Protein AF-A0A420YHN0-F1 (afdb_monomer)

Mean predicted aligned error: 6.73 Å

Solvent-accessible surface area (backbone atoms only — not comparable to full-atom values): 4414 Å² total; per-residue (Å²): 128,86,57,69,68,59,53,53,51,52,51,52,53,52,52,52,51,55,52,43,51,52,32,56,77,68,64,66,80,59,52,70,69,57,48,53,51,52,50,53,44,42,77,74,68,46,59,66,69,63,50,51,51,53,54,51,50,57,52,50,51,54,55,51,56,56,60,69,70,50,80,79,82,124

Structure (mmCIF, N/CA/C/O backbone):
data_AF-A0A420YHN0-F1
#
_entry.id   AF-A0A420YHN0-F1
#
loop_
_atom_site.group_PDB
_atom_site.id
_atom_site.type_symbol
_atom_site.label_atom_id
_atom_site.label_alt_id
_atom_site.label_comp_id
_atom_site.label_asym_id
_atom_site.label_entity_id
_atom_site.label_seq_id
_atom_site.pdbx_PDB_ins_code
_atom_site.Cartn_x
_atom_site.Cartn_y
_atom_site.Cartn_z
_atom_site.occupancy
_atom_site.B_iso_or_equiv
_atom_site.auth_seq_id
_atom_site.auth_comp_id
_atom_site.auth_asym_id
_atom_site.auth_atom_id
_atom_site.pdbx_PDB_model_num
ATOM 1 N N . MET A 1 1 ? 25.665 -12.706 -17.603 1.00 61.03 1 MET A N 1
ATOM 2 C CA . MET A 1 1 ? 24.405 -11.977 -17.835 1.00 61.03 1 MET A CA 1
ATOM 3 C C . MET A 1 1 ? 23.898 -11.536 -16.478 1.00 61.03 1 MET A C 1
ATOM 5 O O . MET A 1 1 ? 23.947 -12.375 -15.582 1.00 61.03 1 MET A O 1
ATOM 9 N N . PRO A 1 2 ? 23.524 -10.263 -16.274 1.00 67.50 2 PRO A N 1
ATOM 10 C CA . PRO A 1 2 ? 22.776 -9.898 -15.077 1.00 67.50 2 PRO A CA 1
ATOM 11 C C . PRO A 1 2 ? 21.513 -10.767 -15.001 1.00 67.50 2 PRO A C 1
ATOM 13 O O . PRO A 1 2 ? 20.929 -11.126 -16.022 1.00 67.50 2 PRO A O 1
ATOM 16 N N . ASP A 1 3 ? 21.183 -11.210 -13.794 1.00 86.62 3 ASP A N 1
ATOM 17 C CA . ASP A 1 3 ? 20.055 -12.098 -13.541 1.00 86.62 3 ASP A CA 1
ATOM 18 C C . ASP A 1 3 ? 18.767 -11.260 -13.612 1.00 86.62 3 ASP A C 1
ATOM 20 O O . ASP A 1 3 ? 18.540 -10.408 -12.751 1.00 86.62 3 ASP A O 1
ATOM 24 N N . GLU A 1 4 ? 17.933 -11.458 -14.640 1.00 87.62 4 GLU A N 1
ATOM 25 C CA . GLU A 1 4 ? 16.687 -10.696 -14.870 1.00 87.62 4 GLU A CA 1
ATOM 26 C C . GLU A 1 4 ? 15.772 -10.665 -13.631 1.00 87.62 4 GLU A C 1
ATOM 28 O O . GLU A 1 4 ? 14.998 -9.726 -13.414 1.00 87.62 4 GLU A O 1
ATOM 33 N N . ARG A 1 5 ? 15.854 -11.694 -12.777 1.00 86.88 5 ARG A N 1
ATOM 34 C CA . ARG A 1 5 ? 15.114 -11.750 -11.514 1.00 86.88 5 ARG A CA 1
ATOM 35 C C . ARG A 1 5 ? 15.598 -10.687 -10.530 1.00 86.88 5 ARG A C 1
ATOM 37 O O . ARG A 1 5 ? 14.775 -10.072 -9.855 1.00 86.88 5 ARG A O 1
ATOM 44 N N . SER A 1 6 ? 16.908 -10.460 -10.470 1.00 91.25 6 SER A N 1
ATOM 45 C CA . SER A 1 6 ? 17.523 -9.429 -9.631 1.00 91.25 6 SER A CA 1
ATOM 46 C C . SER A 1 6 ? 17.119 -8.026 -10.085 1.00 91.25 6 SER A C 1
ATOM 48 O O . SER A 1 6 ? 16.866 -7.163 -9.247 1.00 91.25 6 SER A O 1
ATOM 50 N N . GLU A 1 7 ? 17.015 -7.796 -11.394 1.00 92.31 7 GLU A N 1
ATOM 51 C CA . GLU A 1 7 ? 16.604 -6.503 -11.956 1.00 92.31 7 GLU A CA 1
ATOM 52 C C . GLU A 1 7 ? 15.139 -6.189 -11.630 1.00 92.31 7 GLU A C 1
ATOM 54 O O . GLU A 1 7 ? 14.827 -5.096 -11.154 1.00 92.31 7 GLU A O 1
ATOM 59 N N . LYS A 1 8 ? 14.241 -7.174 -11.783 1.00 90.31 8 LYS A N 1
ATOM 60 C CA . LYS A 1 8 ? 12.831 -7.039 -11.375 1.00 90.31 8 LYS A CA 1
ATOM 61 C C . LYS A 1 8 ? 12.692 -6.755 -9.882 1.00 90.31 8 LYS A C 1
ATOM 63 O O . LYS A 1 8 ? 11.863 -5.941 -9.483 1.00 90.31 8 LYS A O 1
ATOM 68 N N . GLN A 1 9 ? 13.509 -7.407 -9.057 1.00 91.56 9 GLN A N 1
ATOM 69 C CA . GLN A 1 9 ? 13.485 -7.212 -7.611 1.00 91.56 9 GLN A CA 1
ATOM 70 C C . GLN A 1 9 ? 13.974 -5.809 -7.217 1.00 91.56 9 GLN A C 1
ATOM 72 O O . GLN A 1 9 ? 13.362 -5.169 -6.362 1.00 91.56 9 GLN A O 1
ATOM 77 N N . ALA A 1 10 ? 15.012 -5.299 -7.884 1.00 93.88 10 ALA A N 1
ATOM 78 C CA . ALA A 1 10 ? 15.485 -3.929 -7.701 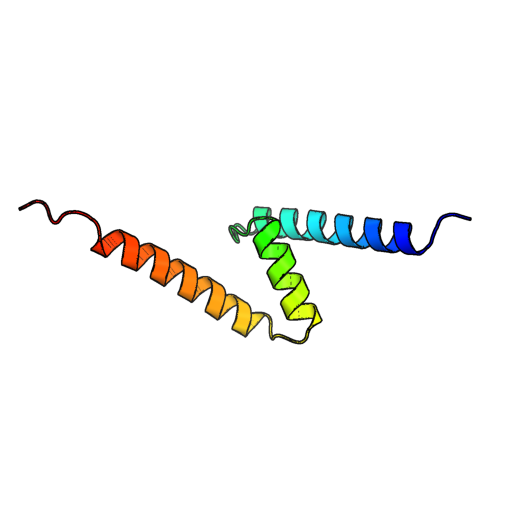1.00 93.88 10 ALA A CA 1
ATOM 79 C C . ALA A 1 10 ? 14.430 -2.893 -8.130 1.00 93.88 10 ALA A C 1
ATOM 81 O O . ALA A 1 10 ? 14.169 -1.944 -7.391 1.00 93.88 10 ALA A O 1
ATOM 82 N N . ALA A 1 11 ? 13.767 -3.108 -9.270 1.00 93.75 11 ALA A N 1
ATOM 83 C CA . ALA A 1 11 ? 12.702 -2.229 -9.748 1.00 93.75 11 ALA A CA 1
ATOM 84 C C . ALA A 1 1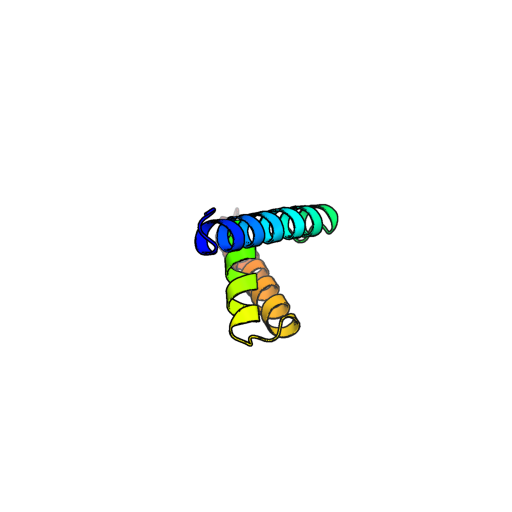1 ? 11.504 -2.185 -8.782 1.00 93.75 11 ALA A C 1
ATOM 86 O O . ALA A 1 11 ? 10.995 -1.106 -8.478 1.00 93.75 11 ALA A O 1
ATOM 87 N N . ALA A 1 12 ? 11.085 -3.337 -8.247 1.00 91.25 12 ALA A N 1
ATOM 88 C CA . ALA A 1 12 ? 10.011 -3.407 -7.256 1.00 91.25 12 ALA A CA 1
ATOM 89 C C . ALA A 1 12 ? 10.373 -2.652 -5.967 1.00 91.25 12 ALA A C 1
ATOM 91 O O . ALA A 1 12 ? 9.559 -1.900 -5.433 1.00 91.25 12 ALA A O 1
ATOM 92 N N . GLN A 1 13 ? 11.613 -2.803 -5.494 1.00 92.44 13 GLN A N 1
ATOM 93 C CA . GLN A 1 13 ? 12.101 -2.080 -4.323 1.00 92.44 13 GLN A CA 1
ATOM 94 C C . GLN A 1 13 ? 12.060 -0.561 -4.548 1.00 92.44 13 GLN A C 1
ATOM 96 O O . GLN A 1 13 ? 11.549 0.169 -3.698 1.00 92.44 13 GLN A O 1
ATOM 101 N N . GLN A 1 14 ? 12.528 -0.106 -5.713 1.00 95.56 14 GLN A N 1
ATOM 102 C CA . GLN A 1 14 ? 12.532 1.306 -6.085 1.00 95.56 14 GLN A CA 1
ATOM 103 C C . GLN A 1 14 ? 11.110 1.873 -6.211 1.00 95.56 14 GLN A C 1
ATOM 105 O O . GLN A 1 14 ? 10.852 2.992 -5.770 1.00 95.56 14 GLN A O 1
ATOM 110 N N . ALA A 1 15 ? 10.167 1.098 -6.754 1.00 94.25 15 ALA A N 1
ATOM 111 C CA . ALA A 1 15 ? 8.763 1.493 -6.819 1.00 94.25 15 ALA A CA 1
ATOM 112 C C . ALA A 1 15 ? 8.170 1.713 -5.418 1.00 94.25 15 ALA A C 1
ATOM 114 O O . ALA A 1 15 ? 7.490 2.714 -5.189 1.00 94.25 15 ALA A O 1
ATOM 115 N N . VAL A 1 16 ? 8.466 0.824 -4.462 1.00 95.19 16 VAL A N 1
ATOM 116 C CA . VAL A 1 16 ? 8.019 0.976 -3.066 1.00 95.19 16 VAL A CA 1
ATOM 117 C C . VAL A 1 16 ? 8.624 2.224 -2.419 1.00 95.19 16 VAL A C 1
ATOM 119 O O . VAL A 1 16 ? 7.914 2.924 -1.699 1.00 95.19 16 VAL A O 1
ATOM 122 N N . ASP A 1 17 ? 9.897 2.529 -2.680 1.00 95.81 17 ASP A N 1
ATOM 123 C CA . ASP A 1 17 ? 10.550 3.732 -2.144 1.00 95.81 17 ASP A CA 1
ATOM 124 C C . ASP A 1 17 ? 9.903 5.020 -2.662 1.00 95.81 17 ASP A C 1
ATOM 126 O O . ASP A 1 17 ? 9.539 5.887 -1.866 1.00 95.81 17 ASP A O 1
ATOM 130 N N . ILE A 1 18 ? 9.664 5.103 -3.974 1.00 96.88 18 ILE A N 1
ATOM 131 C CA . ILE A 1 18 ? 8.988 6.251 -4.596 1.00 96.88 18 ILE A CA 1
ATOM 132 C C . ILE A 1 18 ? 7.572 6.412 -4.027 1.00 96.88 18 ILE A C 1
ATOM 134 O O . ILE A 1 18 ? 7.166 7.508 -3.643 1.00 96.88 18 ILE A O 1
ATOM 138 N N . LEU A 1 19 ? 6.809 5.319 -3.928 1.00 96.88 19 LEU A N 1
ATOM 139 C CA . LEU A 1 19 ? 5.447 5.362 -3.388 1.00 96.88 19 LEU A CA 1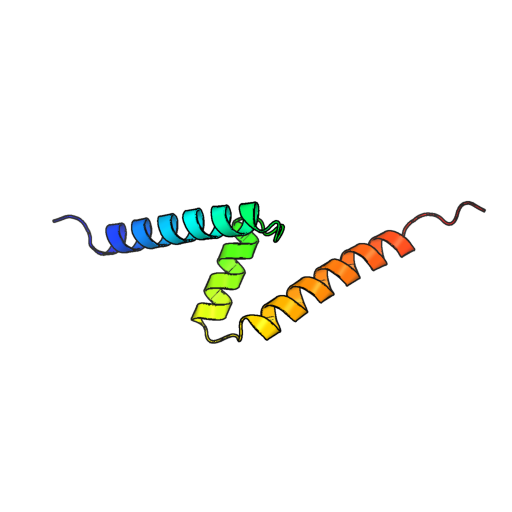
ATOM 140 C C . LEU A 1 19 ? 5.421 5.764 -1.905 1.00 96.88 19 LEU A C 1
ATOM 142 O O . LEU A 1 19 ? 4.491 6.447 -1.469 1.00 96.88 19 LEU A O 1
ATOM 146 N N . HIS A 1 20 ? 6.433 5.380 -1.126 1.00 96.81 20 HIS A N 1
ATOM 147 C CA . HIS A 1 20 ? 6.552 5.776 0.276 1.00 96.81 20 HIS A CA 1
ATOM 148 C C . HIS A 1 20 ? 6.869 7.269 0.427 1.00 96.81 20 HIS A C 1
ATOM 150 O O . HIS A 1 20 ? 6.304 7.940 1.297 1.00 96.81 20 HIS A O 1
ATOM 156 N N . GLU A 1 21 ? 7.718 7.812 -0.442 1.00 97.44 21 GLU A N 1
ATOM 157 C CA . GLU A 1 21 ? 7.993 9.248 -0.490 1.00 97.44 21 GLU A CA 1
ATOM 158 C C . GLU A 1 21 ? 6.725 10.042 -0.848 1.00 97.44 21 GLU A C 1
ATOM 160 O O . GLU A 1 21 ? 6.364 10.982 -0.136 1.00 97.44 21 GLU A O 1
ATOM 165 N N . ILE A 1 22 ? 5.966 9.592 -1.854 1.00 97.50 22 ILE A N 1
ATOM 166 C CA . ILE A 1 22 ? 4.664 10.181 -2.216 1.00 97.50 22 ILE A CA 1
ATOM 167 C C . ILE A 1 22 ? 3.686 10.136 -1.030 1.00 97.50 22 ILE A C 1
ATOM 169 O O . ILE A 1 22 ? 3.071 11.150 -0.698 1.00 97.50 22 ILE A O 1
ATOM 173 N N . SER A 1 23 ? 3.563 8.987 -0.357 1.00 96.38 23 SER A N 1
ATOM 174 C CA . SER A 1 23 ? 2.726 8.819 0.845 1.00 96.38 23 SER A CA 1
ATOM 175 C C . SER A 1 23 ? 3.107 9.801 1.960 1.00 96.38 23 SER A C 1
ATOM 177 O O . SER A 1 23 ? 2.232 10.342 2.643 1.00 96.38 23 SER A O 1
ATOM 179 N N . THR A 1 24 ? 4.406 10.058 2.125 1.00 96.38 24 THR A N 1
ATOM 180 C CA . THR A 1 24 ? 4.931 11.002 3.118 1.00 96.38 24 THR A CA 1
ATOM 181 C C . THR A 1 24 ? 4.558 12.439 2.757 1.00 96.38 24 THR A C 1
ATOM 183 O O . THR A 1 24 ? 4.013 13.151 3.596 1.00 96.38 24 THR A O 1
ATOM 186 N N . ILE A 1 25 ? 4.767 12.847 1.500 1.00 97.81 25 ILE A N 1
ATOM 187 C CA . ILE A 1 25 ? 4.407 14.184 0.995 1.00 97.81 25 ILE A CA 1
ATOM 188 C C . ILE A 1 25 ? 2.905 14.451 1.163 1.00 97.81 25 ILE A C 1
ATOM 190 O O . ILE A 1 25 ? 2.500 15.541 1.567 1.00 97.81 25 ILE A O 1
ATOM 194 N N . LEU A 1 26 ? 2.074 13.444 0.889 1.00 97.12 26 LEU A N 1
ATOM 195 C CA . LEU A 1 26 ? 0.618 13.530 1.008 1.00 97.12 26 LEU A CA 1
ATOM 196 C C . LEU A 1 26 ? 0.101 13.324 2.439 1.00 97.12 26 LEU A C 1
ATOM 198 O O . LEU A 1 26 ? -1.112 13.324 2.647 1.00 97.12 26 LEU A O 1
ATOM 202 N N . ASN A 1 27 ? 0.987 13.144 3.424 1.00 94.31 27 ASN A N 1
ATOM 203 C CA . ASN A 1 27 ? 0.633 12.865 4.816 1.00 94.31 27 ASN A CA 1
ATOM 204 C C . ASN A 1 27 ? -0.381 11.712 4.960 1.00 94.31 27 ASN A C 1
ATOM 206 O O . ASN A 1 27 ? -1.300 11.758 5.776 1.00 94.31 27 ASN A O 1
ATOM 210 N N . CYS A 1 28 ? -0.229 10.637 4.180 1.00 93.88 28 CYS A N 1
ATOM 211 C CA . CYS A 1 28 ? -1.095 9.458 4.304 1.00 93.88 28 CYS A CA 1
ATOM 212 C C . CYS A 1 28 ? -0.819 8.662 5.595 1.00 93.88 28 CYS A C 1
ATOM 214 O O . CYS A 1 28 ? -1.620 7.810 5.998 1.00 93.88 28 CYS A O 1
ATOM 216 N N . HIS A 1 29 ? 0.311 8.939 6.258 1.00 92.44 29 HIS A N 1
ATOM 217 C CA . HIS A 1 29 ? 0.770 8.260 7.471 1.00 92.44 29 HIS A CA 1
ATOM 218 C C . HIS A 1 29 ? 0.836 6.733 7.300 1.00 92.44 29 HIS A C 1
ATOM 220 O O . H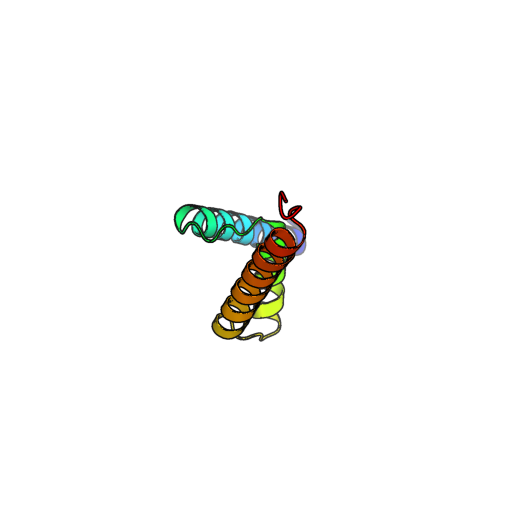IS A 1 29 ? 0.431 5.987 8.189 1.00 92.44 29 HIS A O 1
ATOM 226 N N . LEU A 1 30 ? 1.262 6.246 6.132 1.00 93.00 30 LEU A N 1
ATOM 227 C CA . LEU A 1 30 ? 1.482 4.820 5.884 1.00 93.00 30 LEU A CA 1
ATOM 228 C C . LEU A 1 30 ? 2.969 4.512 6.028 1.00 93.00 30 LEU A C 1
ATOM 230 O O . LEU A 1 30 ? 3.777 5.049 5.277 1.00 93.00 30 LEU A O 1
ATOM 234 N N . ASP A 1 31 ? 3.306 3.627 6.965 1.00 92.19 31 ASP A N 1
ATOM 235 C CA . ASP A 1 31 ? 4.653 3.066 7.065 1.00 92.19 31 ASP A CA 1
ATOM 236 C C . ASP A 1 31 ? 4.946 2.143 5.870 1.00 92.19 31 ASP A C 1
ATOM 238 O O . ASP A 1 31 ? 4.031 1.560 5.273 1.00 92.19 31 ASP A O 1
ATOM 242 N N . ARG A 1 32 ? 6.230 1.962 5.548 1.00 92.06 32 ARG A N 1
ATOM 243 C CA . ARG A 1 32 ? 6.705 1.133 4.432 1.00 92.06 32 ARG A CA 1
ATOM 244 C C . ARG A 1 32 ? 6.088 -0.266 4.428 1.00 92.06 32 ARG A C 1
ATOM 246 O O . ARG A 1 32 ? 5.710 -0.757 3.365 1.00 92.06 32 ARG A O 1
ATOM 253 N N . ARG A 1 33 ? 5.904 -0.888 5.600 1.00 93.75 33 ARG A N 1
ATOM 254 C CA . ARG A 1 33 ? 5.254 -2.206 5.693 1.00 93.75 33 ARG A CA 1
ATOM 255 C C . ARG A 1 33 ? 3.775 -2.158 5.302 1.00 93.75 33 ARG A C 1
ATOM 257 O O . ARG A 1 33 ? 3.316 -3.037 4.579 1.00 93.75 33 ARG A O 1
ATOM 264 N N . MET A 1 34 ? 3.032 -1.157 5.778 1.00 93.69 34 MET A N 1
ATOM 265 C CA . MET A 1 34 ? 1.613 -0.993 5.435 1.00 93.69 34 MET A CA 1
ATOM 266 C C . MET A 1 34 ? 1.444 -0.735 3.941 1.00 93.69 34 MET A C 1
ATOM 268 O O . MET A 1 34 ? 0.584 -1.338 3.307 1.00 93.69 34 MET A O 1
ATOM 272 N N . LEU A 1 35 ? 2.307 0.107 3.372 1.00 95.62 35 LEU A N 1
ATOM 273 C CA . LEU A 1 35 ? 2.295 0.411 1.949 1.00 95.62 35 LEU A CA 1
ATOM 274 C C . LEU A 1 35 ? 2.536 -0.842 1.095 1.00 95.62 35 LEU A C 1
ATOM 276 O O . LEU A 1 35 ? 1.777 -1.082 0.161 1.00 95.62 35 LEU A O 1
ATOM 280 N N . SER A 1 36 ? 3.518 -1.680 1.445 1.00 95.25 36 SER A N 1
ATOM 281 C CA . SER A 1 36 ? 3.752 -2.957 0.754 1.00 95.25 36 SER A CA 1
ATOM 282 C C . SER A 1 36 ? 2.542 -3.895 0.797 1.00 95.25 36 SER A C 1
ATOM 284 O O . SER A 1 36 ? 2.244 -4.551 -0.199 1.00 95.25 36 SER A O 1
ATOM 286 N N . ILE A 1 37 ? 1.823 -3.944 1.923 1.00 95.31 37 ILE A N 1
ATOM 287 C CA . ILE A 1 37 ? 0.594 -4.741 2.037 1.00 95.31 37 ILE A CA 1
ATOM 288 C C . ILE A 1 37 ? -0.486 -4.177 1.109 1.00 95.31 37 ILE A C 1
ATOM 290 O O . ILE A 1 37 ? -1.079 -4.934 0.344 1.00 95.31 37 ILE A O 1
ATOM 294 N N . CYS A 1 38 ? -0.706 -2.859 1.124 1.00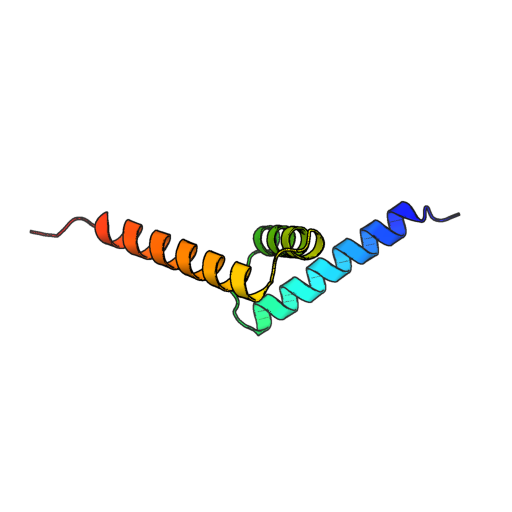 96.19 38 CYS A N 1
ATOM 295 C CA . CYS A 1 38 ? -1.686 -2.217 0.250 1.00 96.19 38 CYS A CA 1
ATOM 296 C C . CYS A 1 38 ? -1.382 -2.453 -1.235 1.00 96.19 38 CYS A C 1
ATOM 298 O O . CYS A 1 38 ? -2.294 -2.776 -1.991 1.00 96.19 38 CYS A O 1
ATOM 300 N N . ILE A 1 39 ? -0.111 -2.347 -1.641 1.00 95.06 39 ILE A N 1
ATOM 301 C CA . ILE A 1 39 ? 0.326 -2.634 -3.014 1.00 95.06 39 ILE A CA 1
ATOM 302 C C . ILE A 1 39 ? -0.020 -4.078 -3.381 1.00 95.06 39 ILE A C 1
ATOM 304 O O . ILE A 1 39 ? -0.700 -4.297 -4.377 1.00 95.06 39 ILE A O 1
ATOM 308 N N . SER A 1 40 ? 0.349 -5.049 -2.540 1.00 96.12 40 SER A N 1
ATOM 309 C CA . SER A 1 40 ? 0.052 -6.459 -2.804 1.00 96.12 40 SER A CA 1
ATOM 310 C C . SER A 1 40 ? -1.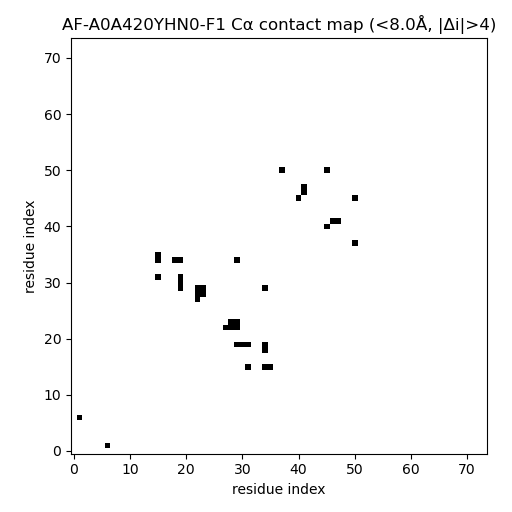454 -6.727 -2.897 1.00 96.12 40 SER A C 1
ATOM 312 O O . SER A 1 40 ? -1.894 -7.470 -3.769 1.00 96.12 40 SER A O 1
ATOM 314 N N . MET A 1 41 ? -2.276 -6.103 -2.050 1.00 96.75 41 MET A N 1
ATOM 315 C CA . MET A 1 41 ? -3.735 -6.231 -2.137 1.00 96.75 41 MET A CA 1
ATOM 316 C C . MET A 1 41 ? -4.275 -5.686 -3.465 1.00 96.75 41 MET A C 1
ATOM 318 O O . MET A 1 41 ? -5.086 -6.347 -4.112 1.00 96.75 41 MET A O 1
ATOM 322 N N . ILE A 1 42 ? -3.802 -4.514 -3.893 1.00 96.69 42 ILE A N 1
ATOM 323 C CA . ILE A 1 42 ? -4.208 -3.890 -5.160 1.00 96.69 42 ILE A CA 1
ATOM 324 C C . ILE A 1 42 ? -3.754 -4.738 -6.358 1.00 96.69 42 ILE A C 1
ATOM 326 O O . ILE A 1 42 ? -4.543 -4.967 -7.273 1.00 96.69 42 ILE A O 1
ATOM 330 N N . GLU A 1 43 ? -2.532 -5.275 -6.335 1.00 95.81 43 GLU A N 1
ATOM 331 C CA . GLU A 1 43 ? -2.022 -6.202 -7.358 1.00 95.81 43 GLU A CA 1
ATOM 332 C C . GLU A 1 43 ? -2.846 -7.499 -7.442 1.00 95.81 43 GLU A C 1
ATOM 334 O O . GLU A 1 43 ? -2.982 -8.074 -8.520 1.00 95.81 43 GLU A O 1
ATOM 339 N N . ASN A 1 44 ? -3.454 -7.929 -6.330 1.00 97.50 44 ASN A N 1
ATOM 340 C CA . ASN A 1 44 ? -4.395 -9.055 -6.282 1.00 97.50 44 ASN A CA 1
ATOM 341 C C . ASN A 1 44 ? -5.841 -8.674 -6.673 1.00 97.50 44 ASN A C 1
ATOM 343 O O . ASN A 1 44 ? -6.746 -9.501 -6.558 1.00 97.50 44 ASN A O 1
ATOM 347 N N . GLY A 1 45 ? -6.081 -7.445 -7.142 1.00 97.19 45 GLY A N 1
ATOM 348 C CA . GLY A 1 45 ? -7.379 -6.995 -7.658 1.00 97.19 45 GLY A CA 1
ATOM 349 C C . GLY A 1 45 ? -8.299 -6.335 -6.628 1.00 97.19 45 GLY A C 1
ATOM 350 O O . GLY A 1 45 ? -9.475 -6.106 -6.920 1.00 97.19 45 GLY A O 1
ATOM 351 N N . VAL A 1 46 ? -7.803 -6.011 -5.431 1.00 98.12 46 VAL A N 1
ATOM 352 C CA . VAL A 1 46 ? -8.581 -5.246 -4.447 1.00 98.12 46 VAL A CA 1
ATOM 353 C C . VAL A 1 46 ? -8.765 -3.805 -4.930 1.00 98.12 46 VAL A C 1
ATOM 355 O O . VAL A 1 46 ? -7.817 -3.147 -5.355 1.00 98.12 46 VAL A O 1
ATOM 358 N N . ASN A 1 47 ? -9.993 -3.287 -4.826 1.00 97.50 47 ASN A N 1
ATOM 359 C CA . ASN A 1 47 ? -10.293 -1.897 -5.160 1.00 97.50 47 ASN A CA 1
ATOM 360 C C . ASN A 1 47 ? -9.579 -0.929 -4.178 1.00 97.50 47 ASN A C 1
ATOM 362 O O . ASN A 1 47 ? -9.757 -1.061 -2.962 1.00 97.50 47 ASN A O 1
ATOM 366 N N . PRO A 1 48 ? -8.811 0.062 -4.673 1.00 96.62 48 PRO A N 1
ATOM 367 C CA . PRO A 1 48 ? -8.026 0.961 -3.825 1.00 96.62 48 PRO A CA 1
ATOM 368 C C . PRO A 1 48 ? -8.880 1.915 -2.976 1.00 96.62 48 PRO A C 1
ATOM 370 O O . PRO A 1 48 ? -8.490 2.243 -1.856 1.00 96.62 48 PRO A O 1
ATOM 373 N N . GLU A 1 49 ? -10.049 2.342 -3.461 1.00 97.38 49 GLU A N 1
ATOM 374 C CA . GLU A 1 49 ? -10.965 3.206 -2.705 1.00 97.38 49 GLU A CA 1
ATOM 375 C C . GLU A 1 49 ? -11.587 2.445 -1.531 1.00 97.38 49 GLU A C 1
ATOM 377 O O . GLU A 1 49 ? -11.598 2.943 -0.404 1.00 97.38 49 GLU A O 1
ATOM 382 N N . ALA A 1 50 ? -12.030 1.205 -1.767 1.00 97.12 50 ALA A N 1
ATOM 383 C CA . ALA A 1 50 ? -12.548 0.334 -0.714 1.00 97.12 50 ALA A CA 1
ATOM 384 C C . ALA A 1 50 ? -11.475 0.041 0.348 1.00 97.12 50 ALA A C 1
ATOM 386 O O . ALA A 1 50 ? -11.742 0.136 1.546 1.00 97.12 50 ALA A O 1
ATOM 387 N N . LEU A 1 51 ? -10.241 -0.244 -0.082 1.00 96.44 51 LEU A N 1
ATOM 388 C CA . LEU A 1 51 ? -9.112 -0.448 0.826 1.00 96.44 51 LEU A CA 1
ATOM 389 C C . LEU A 1 51 ? -8.824 0.799 1.674 1.00 96.44 51 LEU A C 1
ATOM 391 O O . LEU A 1 51 ? -8.587 0.686 2.876 1.00 96.44 51 LEU A O 1
ATOM 395 N N . ALA A 1 52 ? -8.877 1.991 1.076 1.00 95.94 52 ALA A N 1
ATOM 396 C CA . ALA A 1 52 ? -8.683 3.241 1.803 1.00 95.94 52 ALA A CA 1
ATOM 397 C C . ALA A 1 52 ? -9.752 3.453 2.887 1.00 95.94 52 ALA A C 1
ATOM 399 O O . ALA A 1 52 ? -9.421 3.926 3.976 1.00 95.94 52 ALA A O 1
ATOM 400 N N . THR A 1 53 ? -11.008 3.090 2.614 1.00 96.94 53 THR A N 1
ATOM 401 C CA . THR A 1 53 ? -12.092 3.122 3.608 1.00 96.94 53 THR A CA 1
ATOM 402 C C . THR A 1 53 ? -11.784 2.200 4.784 1.00 96.94 53 THR A C 1
ATOM 404 O O . THR A 1 53 ? -11.754 2.670 5.919 1.00 96.94 53 THR A O 1
ATOM 407 N N . VAL A 1 54 ? -11.418 0.942 4.520 1.00 95.69 54 VAL A N 1
ATOM 408 C CA . VAL A 1 54 ? -11.069 -0.032 5.572 1.00 95.69 54 VAL A CA 1
ATOM 409 C C . VAL A 1 54 ? -9.889 0.451 6.423 1.00 95.69 54 VAL A C 1
ATOM 411 O O . VAL A 1 54 ? -9.927 0.379 7.649 1.00 95.69 54 VAL A O 1
ATOM 414 N N . VAL A 1 55 ? -8.837 0.998 5.802 1.00 94.19 55 VAL A N 1
ATOM 415 C CA . VAL A 1 55 ? -7.680 1.539 6.540 1.00 94.19 55 VAL A CA 1
ATOM 416 C C . VAL A 1 55 ? -8.086 2.704 7.449 1.00 94.19 55 VAL A C 1
ATOM 418 O O . VAL A 1 55 ? -7.574 2.815 8.566 1.00 94.19 55 VAL A O 1
ATOM 421 N N . LYS A 1 56 ? -8.994 3.578 6.998 1.00 93.56 56 LYS A N 1
ATOM 422 C CA . LYS A 1 56 ? -9.507 4.691 7.812 1.00 93.56 56 LYS A CA 1
ATOM 423 C C . LYS A 1 56 ? -10.345 4.189 8.987 1.00 93.56 56 LYS A C 1
ATOM 425 O O . LYS A 1 56 ? -10.150 4.676 10.098 1.00 93.56 56 LYS A O 1
ATOM 430 N N . GLU A 1 57 ? -11.219 3.214 8.755 1.00 95.38 57 GLU A N 1
ATOM 431 C CA . GLU A 1 57 ? -12.065 2.610 9.791 1.00 95.38 57 GLU A CA 1
ATOM 432 C C . GLU A 1 57 ? -11.220 1.940 10.881 1.00 95.38 57 GLU A C 1
ATOM 434 O O . GLU A 1 57 ? -11.346 2.298 12.050 1.00 95.38 57 GLU A O 1
ATOM 439 N N . LEU A 1 58 ? -10.256 1.089 10.512 1.00 92.94 58 LEU A N 1
ATOM 440 C CA . LEU A 1 58 ? -9.360 0.426 11.473 1.00 92.94 58 LEU A CA 1
ATOM 441 C C . LEU A 1 58 ? -8.557 1.423 12.328 1.00 92.94 58 LEU A C 1
ATOM 443 O O . LEU A 1 58 ? -8.323 1.203 13.522 1.00 92.94 58 LEU A O 1
ATOM 447 N N . ARG A 1 59 ? -8.125 2.543 11.732 1.00 90.81 59 ARG A N 1
ATOM 448 C CA . ARG A 1 59 ? -7.443 3.623 12.465 1.00 90.81 59 ARG A CA 1
ATOM 449 C C . ARG A 1 59 ? -8.382 4.310 13.451 1.00 90.81 59 ARG A C 1
ATOM 451 O O . ARG A 1 59 ? -7.976 4.548 14.588 1.00 90.81 59 ARG A O 1
ATOM 458 N N . ALA A 1 60 ? -9.610 4.604 13.029 1.00 91.62 60 ALA A N 1
ATOM 459 C CA . ALA A 1 60 ? -10.619 5.219 13.882 1.00 91.62 60 ALA A CA 1
ATOM 460 C C . ALA A 1 60 ? -10.982 4.305 15.062 1.00 91.62 60 ALA A C 1
ATOM 462 O O . ALA A 1 60 ? -10.967 4.759 16.202 1.00 91.62 60 ALA A O 1
ATOM 463 N N . GLU A 1 61 ? -11.209 3.011 14.821 1.00 92.31 61 GLU A N 1
ATOM 464 C CA . GLU A 1 61 ? -11.494 2.021 15.868 1.00 92.31 61 GLU A CA 1
ATOM 465 C C . GLU A 1 61 ? -10.361 1.919 16.891 1.00 92.31 61 GLU A C 1
ATOM 467 O O . GLU A 1 61 ? -10.609 1.919 18.097 1.00 92.31 61 GLU A O 1
ATOM 472 N N . THR A 1 62 ? -9.107 1.907 16.428 1.00 88.75 62 THR A N 1
ATOM 473 C CA . THR A 1 62 ? -7.938 1.886 17.320 1.00 88.75 62 THR A CA 1
ATOM 474 C C . THR A 1 62 ? -7.904 3.128 18.212 1.00 88.75 62 THR A C 1
ATOM 476 O O . THR A 1 62 ? -7.682 3.024 19.418 1.00 88.75 62 THR A O 1
ATOM 479 N N . GLN A 1 63 ? -8.154 4.312 17.646 1.00 85.25 63 GLN A N 1
ATOM 480 C CA . GLN A 1 63 ? -8.205 5.561 18.412 1.00 85.25 63 GLN A CA 1
ATOM 481 C C . GLN A 1 63 ? -9.368 5.576 19.413 1.00 85.25 63 GLN A C 1
ATOM 483 O O . GLN A 1 63 ? -9.196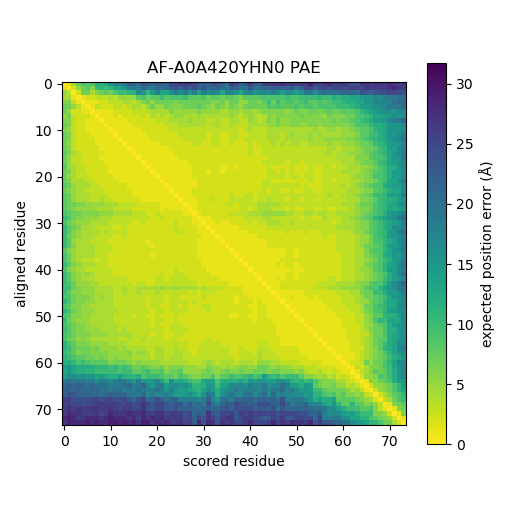 6.026 20.546 1.00 85.25 63 GLN A O 1
ATOM 488 N N . ASN A 1 64 ? -10.529 5.051 19.022 1.00 84.06 64 ASN A N 1
ATOM 489 C CA . ASN A 1 64 ? -11.722 5.029 19.862 1.00 84.06 64 ASN A CA 1
ATOM 490 C C . ASN A 1 64 ? -11.591 4.025 21.021 1.00 84.06 64 ASN A C 1
ATOM 492 O O . ASN A 1 64 ? -11.907 4.356 22.162 1.00 84.06 64 ASN A O 1
ATOM 496 N N . GLY A 1 65 ? -11.041 2.836 20.760 1.00 77.75 65 GLY A N 1
ATOM 497 C CA . GLY A 1 65 ? -10.773 1.830 21.792 1.00 77.75 65 GLY A CA 1
ATOM 498 C C . GLY A 1 65 ? -9.714 2.277 22.807 1.00 77.75 65 GLY A C 1
ATOM 499 O O . GLY A 1 65 ? -9.841 2.005 24.001 1.00 77.75 65 GLY A O 1
ATOM 500 N N . LEU A 1 66 ? -8.701 3.035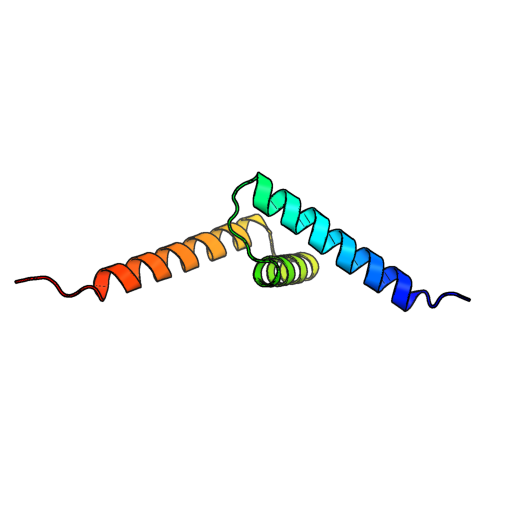 22.368 1.00 69.38 66 LEU A N 1
ATOM 501 C CA . LEU A 1 66 ? -7.736 3.670 23.275 1.00 69.38 66 LEU A CA 1
ATOM 502 C C . LEU A 1 66 ? -8.387 4.763 24.143 1.00 69.38 66 LEU A C 1
ATOM 504 O O . LEU A 1 66 ? -8.006 4.924 25.303 1.00 69.38 66 LEU A O 1
ATOM 508 N N . ALA A 1 67 ? -9.376 5.493 23.616 1.00 62.34 67 ALA A N 1
ATOM 509 C CA . ALA A 1 67 ? -10.097 6.525 24.362 1.00 62.34 67 ALA A CA 1
ATOM 510 C C . ALA A 1 67 ? -11.015 5.941 25.455 1.00 62.34 67 ALA A C 1
ATOM 512 O O . ALA A 1 67 ? -11.136 6.533 26.529 1.00 62.34 67 ALA A O 1
ATOM 513 N N . GLU A 1 68 ? -11.622 4.772 25.229 1.00 62.41 68 GLU A N 1
ATOM 514 C CA . GLU A 1 68 ? -12.449 4.093 26.241 1.00 62.41 68 GLU A CA 1
ATOM 515 C C . GLU A 1 68 ? -11.636 3.457 27.379 1.00 62.41 68 GLU A C 1
ATOM 517 O O . GLU A 1 68 ? -12.134 3.346 28.501 1.00 62.41 68 GLU A O 1
ATOM 522 N N . ALA A 1 69 ? -10.379 3.085 27.128 1.00 60.94 69 ALA A N 1
ATOM 523 C CA . ALA A 1 69 ? -9.486 2.511 28.136 1.00 60.94 69 ALA A CA 1
ATOM 524 C C . ALA A 1 69 ? -8.861 3.553 29.089 1.00 60.94 69 ALA A C 1
ATOM 526 O O . ALA A 1 69 ? -8.221 3.182 30.078 1.00 60.94 69 ALA A O 1
ATOM 527 N N . ALA A 1 70 ? -9.026 4.854 28.824 1.00 59.97 70 ALA A N 1
ATOM 528 C CA . ALA A 1 70 ? -8.525 5.902 29.705 1.00 59.97 70 ALA A CA 1
ATOM 529 C C . ALA A 1 70 ? -9.318 5.913 31.030 1.00 59.97 70 ALA A C 1
ATOM 531 O O . ALA A 1 70 ? -10.553 5.937 31.010 1.00 59.97 70 ALA A O 1
ATOM 532 N N . PRO A 1 71 ? -8.653 5.914 32.205 1.00 61.38 71 PRO A N 1
ATOM 533 C CA . PRO A 1 71 ? -9.350 5.892 33.480 1.00 61.38 71 PRO A CA 1
ATOM 534 C C . PRO A 1 71 ? -10.187 7.164 33.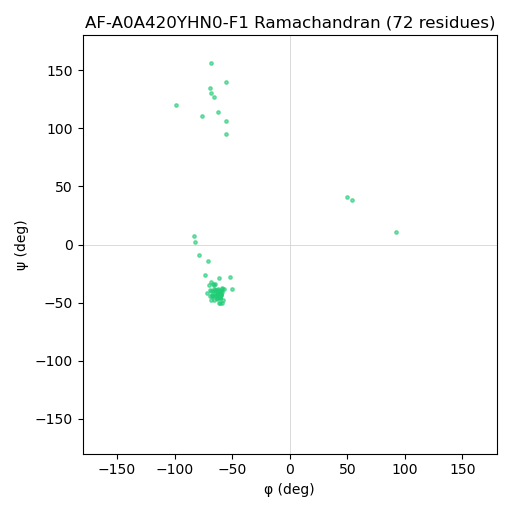591 1.00 61.38 71 PRO A C 1
ATOM 536 O O . PRO A 1 71 ? -9.648 8.270 33.664 1.00 61.38 71 PRO A O 1
ATOM 539 N N . ARG A 1 72 ? -11.516 7.002 33.606 1.00 66.56 72 ARG A N 1
ATOM 540 C CA . ARG A 1 72 ? -12.459 8.055 33.990 1.00 66.56 72 ARG A CA 1
ATOM 541 C C . ARG A 1 72 ? -12.052 8.523 35.387 1.00 66.56 72 ARG A C 1
ATOM 543 O O . ARG A 1 72 ? -12.391 7.866 36.370 1.00 66.56 72 ARG A O 1
ATOM 550 N N . ARG A 1 73 ? -11.259 9.601 35.467 1.00 63.53 73 ARG A N 1
ATOM 551 C CA . ARG A 1 73 ? -10.929 10.279 36.725 1.00 63.53 73 ARG A CA 1
ATOM 552 C C . ARG A 1 73 ? -12.263 10.653 37.371 1.00 63.53 73 ARG A C 1
ATOM 554 O O . ARG A 1 73 ? -12.977 11.502 36.844 1.00 63.53 73 ARG A O 1
ATOM 561 N N . ARG A 1 74 ? -12.611 9.907 38.420 1.00 59.31 74 ARG A N 1
ATOM 562 C CA . ARG A 1 74 ? -13.676 10.240 39.365 1.00 59.31 74 ARG A CA 1
ATOM 563 C C . ARG A 1 74 ? -13.260 11.437 40.202 1.00 59.31 74 ARG A C 1
ATOM 565 O O . ARG A 1 74 ? -12.040 11.556 40.461 1.00 59.31 74 ARG A O 1
#

pLDDT: mean 89.29, std 11.55, range [59.31, 98.12]

Organism: NCBI:txid177199

Nearest PDB structures (foldseek):
  6l7r-assembly1_B  TM=8.893E-01  e=6.439E-05  Thermochaetoides thermophila DSM 1495
  9eoj-assembly1_B  TM=9.866E-01  e=1.244E-02  Xenopus laevis
  9eoj-assembly1_D  TM=9.905E-01  e=1.785E-02  Xenopus laevis

InterPro domains:
  IPR022214 Mitotic-spindle organizing protein 1 [PF12554] (13-59)
  IPR022214 Mitotic-spindle organizing protein 1 [PTHR28520] (4-65)

Foldseek 3Di:
DPDVVVVVVVVVVVVLVVVVVVCVVVVVPADSVNSVVLVVCVVVPDDNVVVSVVVVVVVVVVVVVVVVPPPPPD

Sequence (74 aa):
MPDERSEKQAAAQQAVDILHEISTILNCHLDRRMLSICISMIENGVNPEALATVVKELRAETQNGLAEAAPRRR

Secondary structure (DSSP, 8-state):
---HHHHHHHHHHHHHHHHHHHHHHTT----HHHHHHHHHHHHTT--HHHHHHHHHHHHHHHHHHHHHTS----

Radius of gyration: 17.69 Å; Cα contacts (8 Å, |Δi|>4): 20; chains: 1; bounding box: 38×26×57 Å